Protein AF-A0A536TAF9-F1 (afdb_monomer_lite)

Sequence (70 aa):
MDPNIGKELYKIMDALVALRINLKCDPYIPGQTLVLSADKARDACEALEAASASIKQLAAALNGGNAPRH

Radius of gyration: 17.19 Å; chains: 1; bounding box: 43×20×48 Å

pLDDT: mean 72.01, std 9.85, range [39.88, 85.12]

Structure (mmCIF, N/CA/C/O backbone):
data_AF-A0A536TAF9-F1
#
_entry.id   AF-A0A536TAF9-F1
#
loop_
_atom_site.group_PDB
_atom_site.id
_atom_site.type_symbol
_atom_site.label_atom_id
_atom_site.label_alt_id
_atom_site.label_comp_id
_atom_site.label_asym_id
_atom_site.label_entity_id
_atom_site.label_seq_id
_atom_site.pdbx_PDB_ins_code
_atom_site.Cartn_x
_atom_site.Cartn_y
_atom_site.Cartn_z
_atom_site.occupancy
_atom_site.B_iso_or_equiv
_atom_site.auth_seq_id
_atom_site.auth_comp_id
_atom_site.auth_asym_id
_atom_site.auth_atom_id
_atom_site.pdbx_PDB_model_num
ATOM 1 N N . MET A 1 1 ? 14.673 9.571 -19.919 1.00 50.97 1 MET A N 1
ATOM 2 C CA . MET A 1 1 ? 14.375 8.704 -18.759 1.00 50.97 1 MET A CA 1
ATOM 3 C C . MET A 1 1 ? 13.922 7.368 -19.323 1.00 50.97 1 MET A C 1
ATOM 5 O O . MET A 1 1 ? 13.129 7.405 -20.257 1.00 50.97 1 MET A O 1
ATOM 9 N N . ASP A 1 2 ? 14.469 6.236 -18.871 1.00 55.22 2 ASP A N 1
ATOM 10 C CA . ASP A 1 2 ? 14.043 4.917 -19.365 1.00 55.22 2 ASP A CA 1
ATOM 11 C C . ASP A 1 2 ? 12.532 4.744 -19.093 1.00 55.22 2 ASP A C 1
ATOM 13 O O . ASP A 1 2 ? 12.107 4.928 -17.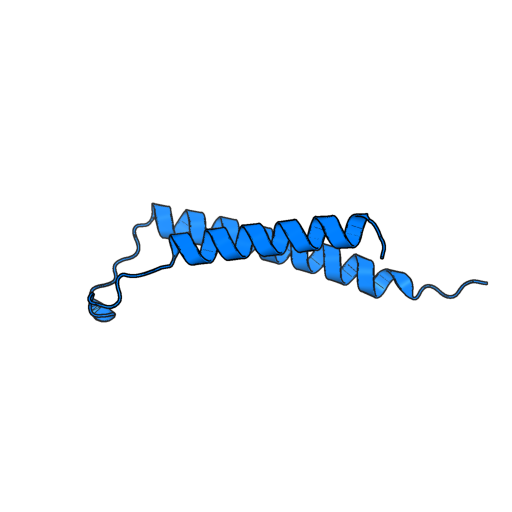946 1.00 55.22 2 ASP A O 1
ATOM 17 N N . PRO A 1 3 ? 11.701 4.458 -20.112 1.00 58.69 3 PRO A N 1
ATOM 18 C CA . PRO A 1 3 ? 10.254 4.339 -19.940 1.00 58.69 3 PRO A CA 1
ATOM 19 C C . PRO A 1 3 ? 9.849 3.249 -18.931 1.00 58.69 3 PRO A C 1
ATOM 21 O O . PRO A 1 3 ? 8.786 3.364 -18.317 1.00 58.69 3 PRO A O 1
ATOM 24 N N . ASN A 1 4 ? 10.699 2.244 -18.681 1.00 67.00 4 ASN A N 1
ATOM 25 C CA . ASN A 1 4 ? 10.450 1.230 -17.653 1.00 67.00 4 ASN A CA 1
ATOM 26 C C . ASN A 1 4 ? 10.648 1.767 -16.229 1.00 67.00 4 ASN A C 1
ATOM 28 O O . ASN A 1 4 ? 9.891 1.405 -15.332 1.00 67.00 4 ASN A O 1
ATOM 32 N N . ILE A 1 5 ? 11.598 2.684 -16.020 1.00 69.62 5 ILE A N 1
ATOM 33 C CA . ILE A 1 5 ? 11.850 3.296 -14.704 1.00 69.62 5 ILE A CA 1
ATOM 34 C C . ILE A 1 5 ? 10.650 4.138 -14.261 1.00 69.62 5 ILE A C 1
ATOM 36 O O . ILE A 1 5 ? 10.236 4.062 -13.106 1.00 69.62 5 ILE A O 1
ATOM 40 N N . GLY A 1 6 ? 10.057 4.905 -15.182 1.00 74.69 6 GLY A N 1
ATOM 41 C CA . GLY A 1 6 ? 8.868 5.707 -14.883 1.00 74.69 6 GLY A CA 1
ATOM 42 C C . GLY A 1 6 ? 7.689 4.844 -14.428 1.00 74.69 6 GLY A C 1
ATOM 43 O O . GLY A 1 6 ? 7.043 5.158 -13.432 1.00 74.69 6 GLY A O 1
ATOM 44 N N . LYS A 1 7 ? 7.447 3.719 -15.110 1.00 77.12 7 LYS A N 1
ATOM 45 C CA . LYS A 1 7 ? 6.356 2.791 -14.784 1.00 77.12 7 LYS A CA 1
ATOM 46 C C . LYS A 1 7 ? 6.526 2.136 -13.410 1.00 77.12 7 LYS A C 1
ATOM 48 O O . LYS A 1 7 ? 5.547 2.027 -12.677 1.00 77.12 7 LYS A O 1
ATOM 53 N N . GLU A 1 8 ? 7.742 1.726 -13.048 1.00 73.38 8 GLU A N 1
ATOM 54 C CA . GLU A 1 8 ? 8.011 1.157 -11.719 1.00 73.38 8 GLU A CA 1
ATOM 55 C C . GLU A 1 8 ? 7.885 2.200 -10.603 1.00 73.38 8 GLU A C 1
ATOM 57 O O . GLU A 1 8 ? 7.341 1.903 -9.541 1.00 73.38 8 GLU A O 1
ATOM 62 N N . LEU A 1 9 ? 8.290 3.448 -10.858 1.00 76.75 9 LEU A N 1
ATOM 63 C CA . LEU A 1 9 ? 8.117 4.537 -9.896 1.00 76.75 9 LEU A CA 1
ATOM 64 C C . LEU A 1 9 ? 6.633 4.795 -9.583 1.00 76.75 9 LEU A C 1
ATOM 66 O O . LEU A 1 9 ? 6.267 4.926 -8.416 1.00 76.75 9 LEU A O 1
ATOM 70 N N . TYR A 1 10 ? 5.775 4.813 -10.610 1.00 80.69 10 TYR A N 1
ATOM 71 C CA . TYR A 1 10 ? 4.329 4.978 -10.428 1.00 80.69 10 TYR A CA 1
ATOM 72 C C . TYR A 1 10 ? 3.714 3.839 -9.609 1.00 80.69 10 TYR A C 1
ATOM 74 O O . TYR A 1 10 ? 2.961 4.107 -8.679 1.00 80.69 10 TYR A O 1
ATOM 82 N N . LYS A 1 11 ? 4.099 2.583 -9.867 1.00 77.69 11 LYS A N 1
ATOM 83 C CA . LYS A 1 11 ? 3.630 1.437 -9.067 1.00 77.69 11 LYS A CA 1
ATOM 84 C C . LYS A 1 11 ? 4.015 1.555 -7.592 1.00 77.69 11 LYS A C 1
ATOM 86 O O . LYS A 1 11 ? 3.201 1.253 -6.723 1.00 77.69 11 LYS A O 1
ATOM 91 N N . ILE A 1 12 ? 5.240 2.003 -7.304 1.00 78.12 12 ILE A N 1
ATOM 92 C CA . ILE A 1 12 ? 5.698 2.234 -5.927 1.00 78.12 12 ILE A CA 1
ATOM 93 C C . ILE A 1 12 ? 4.845 3.323 -5.268 1.00 78.12 12 ILE A C 1
ATOM 95 O O . ILE A 1 12 ? 4.388 3.143 -4.141 1.00 78.12 12 ILE A O 1
ATOM 99 N N . MET A 1 13 ? 4.603 4.436 -5.964 1.00 78.44 13 MET A N 1
ATOM 100 C CA . MET A 1 13 ? 3.774 5.524 -5.443 1.00 78.44 13 MET A CA 1
ATOM 101 C C . MET A 1 13 ? 2.335 5.075 -5.163 1.00 78.44 13 MET A C 1
ATOM 103 O O . MET A 1 13 ? 1.821 5.367 -4.083 1.00 78.44 13 MET A O 1
ATOM 107 N N . ASP A 1 14 ? 1.715 4.325 -6.073 1.00 81.56 14 ASP A N 1
ATOM 108 C CA . ASP A 1 14 ? 0.350 3.815 -5.899 1.00 81.56 14 ASP A CA 1
ATOM 109 C C . ASP A 1 14 ? 0.249 2.862 -4.699 1.00 81.56 14 ASP A C 1
ATOM 111 O O . ASP A 1 14 ? -0.650 3.003 -3.865 1.00 81.56 14 ASP A O 1
ATOM 115 N N . ALA A 1 15 ? 1.212 1.946 -4.545 1.00 77.94 15 ALA A N 1
ATOM 116 C CA . ALA A 1 15 ? 1.267 1.032 -3.404 1.00 77.94 15 ALA A CA 1
ATOM 117 C C . ALA A 1 15 ? 1.428 1.782 -2.068 1.00 77.94 15 ALA A C 1
ATOM 119 O O . ALA A 1 15 ? 0.758 1.461 -1.085 1.00 77.94 15 ALA A O 1
ATOM 120 N N . LEU A 1 16 ? 2.268 2.823 -2.030 1.00 76.75 16 LEU A N 1
ATOM 121 C CA . LEU A 1 16 ? 2.459 3.658 -0.840 1.00 76.75 16 LEU A CA 1
ATOM 122 C C . LEU A 1 16 ? 1.208 4.479 -0.493 1.00 76.75 16 LEU A C 1
ATOM 124 O O . LEU A 1 16 ? 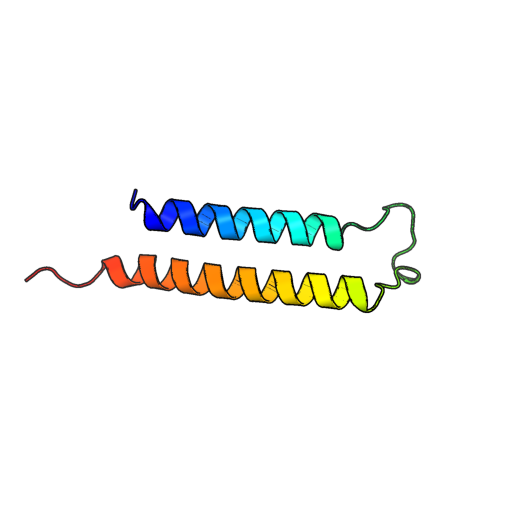0.895 4.656 0.687 1.00 76.75 16 LEU A O 1
ATOM 128 N N . VAL A 1 17 ? 0.470 4.964 -1.495 1.00 80.62 17 VAL A N 1
ATOM 129 C CA . VAL A 1 17 ? -0.808 5.661 -1.289 1.00 80.62 17 VAL A CA 1
ATOM 130 C C . VAL A 1 17 ? -1.863 4.706 -0.730 1.00 80.62 17 VAL A C 1
ATOM 132 O O . VAL A 1 17 ? -2.515 5.049 0.258 1.00 80.62 17 VAL A O 1
ATOM 135 N N . ALA A 1 18 ? -1.995 3.503 -1.295 1.00 76.94 18 ALA A N 1
ATOM 136 C CA . ALA A 1 18 ? -2.912 2.478 -0.797 1.00 76.94 18 ALA A CA 1
ATOM 137 C C . ALA A 1 18 ? -2.597 2.095 0.660 1.00 76.94 18 ALA A C 1
ATOM 139 O O . ALA A 1 18 ? -3.486 2.087 1.514 1.00 76.94 18 ALA A O 1
ATOM 140 N N . LEU A 1 19 ? -1.314 1.888 0.973 1.00 73.06 19 LEU A N 1
ATOM 141 C CA . LEU A 1 19 ? -0.848 1.602 2.328 1.00 73.06 19 LEU A CA 1
ATOM 142 C C . LEU A 1 19 ? -1.185 2.741 3.301 1.00 73.06 19 LEU A C 1
ATOM 144 O O . LEU A 1 19 ? -1.694 2.497 4.394 1.00 73.06 19 LEU A O 1
ATOM 148 N N . ARG A 1 20 ? -0.955 3.998 2.898 1.00 76.38 20 ARG A N 1
ATOM 149 C CA . ARG A 1 20 ? -1.295 5.176 3.710 1.00 76.38 20 ARG A CA 1
ATOM 150 C C . ARG A 1 20 ? -2.788 5.242 4.011 1.00 76.38 20 ARG A C 1
ATOM 152 O O . ARG A 1 20 ? -3.145 5.607 5.125 1.00 76.38 20 ARG A O 1
ATOM 159 N N . ILE A 1 21 ? -3.647 4.938 3.039 1.00 75.56 21 ILE A N 1
ATOM 160 C CA . ILE A 1 21 ? -5.103 4.945 3.226 1.00 75.56 21 ILE A CA 1
ATOM 161 C C . ILE A 1 21 ? -5.511 3.848 4.213 1.00 75.56 21 ILE A C 1
ATOM 163 O O . ILE A 1 21 ? -6.232 4.138 5.166 1.00 75.56 21 ILE A O 1
ATOM 167 N N . ASN A 1 22 ? -4.996 2.628 4.039 1.00 68.38 22 ASN A N 1
ATOM 168 C CA . ASN A 1 22 ? -5.321 1.489 4.902 1.00 68.38 22 ASN A CA 1
ATOM 169 C C . ASN A 1 22 ? -4.848 1.674 6.350 1.00 68.38 22 ASN A C 1
ATOM 171 O O . ASN A 1 22 ? -5.542 1.265 7.281 1.00 68.38 22 ASN A O 1
ATOM 175 N N . LEU A 1 23 ? -3.695 2.319 6.544 1.00 69.25 23 LEU A N 1
ATOM 176 C CA . LEU A 1 23 ? -3.105 2.568 7.862 1.00 69.25 23 LEU A CA 1
ATOM 177 C C . LEU A 1 23 ? -3.529 3.903 8.489 1.00 69.25 23 LEU A C 1
ATOM 179 O O . LEU A 1 23 ? -3.142 4.199 9.623 1.00 69.25 23 LEU A O 1
ATOM 183 N N . LYS A 1 24 ? -4.309 4.733 7.783 1.00 72.81 24 LYS A N 1
ATOM 184 C CA . LYS A 1 24 ? -4.758 6.017 8.323 1.00 72.81 24 LYS A CA 1
ATOM 185 C C . LYS A 1 24 ? -5.711 5.768 9.489 1.00 72.81 24 LYS A C 1
ATOM 187 O O . LYS A 1 24 ? -6.823 5.276 9.312 1.00 72.81 24 LYS A O 1
ATOM 192 N N . CYS A 1 25 ? -5.268 6.157 10.675 1.00 70.38 25 CYS A N 1
ATOM 193 C CA . CYS A 1 25 ? -6.075 6.127 11.883 1.00 70.38 25 CYS A CA 1
ATOM 194 C C . CYS A 1 25 ? -6.804 7.463 12.073 1.00 70.38 25 CYS A C 1
ATOM 196 O O . CYS A 1 25 ? -6.327 8.511 11.627 1.00 70.38 25 CYS A O 1
ATOM 198 N N . ASP A 1 26 ? -7.961 7.421 12.731 1.00 73.62 26 ASP A N 1
ATOM 199 C CA . ASP A 1 26 ? -8.640 8.630 13.189 1.00 73.62 26 ASP A CA 1
ATOM 200 C C . ASP A 1 26 ? -7.772 9.302 14.275 1.00 73.62 26 ASP A C 1
ATOM 202 O O . ASP A 1 26 ? -7.428 8.642 15.261 1.00 73.62 26 ASP A O 1
ATOM 206 N N . PRO A 1 27 ? -7.382 10.583 14.111 1.00 72.62 27 PRO A N 1
ATOM 207 C CA . PRO A 1 27 ? -6.510 11.277 15.059 1.00 72.62 27 PRO A CA 1
ATOM 208 C C . PRO A 1 27 ? -7.136 11.463 16.448 1.00 72.62 27 PRO A C 1
ATOM 210 O O . PRO A 1 27 ? -6.413 11.760 17.397 1.00 72.62 27 PRO A O 1
ATOM 213 N N . TYR A 1 28 ? -8.454 11.296 16.581 1.00 76.75 28 TYR A N 1
ATOM 214 C CA . TYR A 1 28 ? -9.170 11.399 17.849 1.00 76.75 28 TYR A CA 1
ATOM 215 C C . TYR A 1 28 ? -9.231 10.073 18.615 1.00 76.75 28 TYR A C 1
ATOM 217 O O . TYR A 1 28 ? -9.638 10.068 19.777 1.00 76.75 28 TYR A O 1
ATOM 225 N N . ILE A 1 29 ? -8.809 8.956 18.009 1.00 69.31 29 ILE A N 1
ATOM 226 C CA . ILE A 1 29 ? -8.760 7.659 18.685 1.00 69.31 29 ILE A CA 1
ATOM 227 C C . ILE A 1 29 ? -7.416 7.519 19.420 1.00 69.31 29 ILE A C 1
ATOM 229 O O . ILE A 1 29 ? -6.359 7.557 18.783 1.00 69.31 29 ILE A O 1
ATOM 233 N N . PRO A 1 30 ? -7.418 7.329 20.755 1.00 74.12 30 PRO A N 1
ATOM 234 C CA . PRO A 1 30 ? -6.197 7.116 21.522 1.00 74.12 30 PRO A CA 1
ATOM 235 C C . PRO A 1 30 ? -5.404 5.927 20.980 1.00 74.12 30 PRO A C 1
ATOM 237 O O . PRO A 1 30 ? -5.962 4.848 20.778 1.00 74.12 30 PRO A O 1
ATOM 240 N N . GLY A 1 31 ? -4.087 6.083 20.813 1.00 67.75 31 GLY A N 1
ATOM 241 C CA . GLY A 1 31 ? -3.241 5.057 20.188 1.00 67.75 31 GLY A CA 1
ATOM 242 C C . GLY A 1 31 ? -3.295 3.680 20.860 1.00 67.75 31 GLY A C 1
ATOM 243 O O . GLY A 1 31 ? -3.152 2.658 20.203 1.00 67.75 31 GLY A O 1
ATOM 244 N N . GLN A 1 32 ? -3.590 3.647 22.159 1.00 67.94 32 GLN A N 1
ATOM 245 C CA . GLN A 1 32 ? -3.744 2.427 22.960 1.00 67.94 32 GLN A CA 1
ATOM 246 C C . GLN A 1 32 ? -5.031 1.644 22.633 1.00 67.94 32 GLN A C 1
ATOM 248 O O . GLN A 1 32 ? -5.146 0.474 22.978 1.00 67.94 32 GLN A O 1
ATOM 253 N N . THR A 1 33 ? -5.994 2.290 21.970 1.00 65.06 33 THR A N 1
ATOM 254 C CA . THR A 1 33 ? -7.275 1.708 21.530 1.00 65.06 33 THR A CA 1
ATOM 255 C C . THR A 1 33 ? -7.313 1.422 20.027 1.00 65.06 33 THR A C 1
ATOM 257 O O . THR A 1 33 ? -8.308 0.900 19.525 1.00 65.06 33 THR A O 1
ATOM 260 N N . LEU A 1 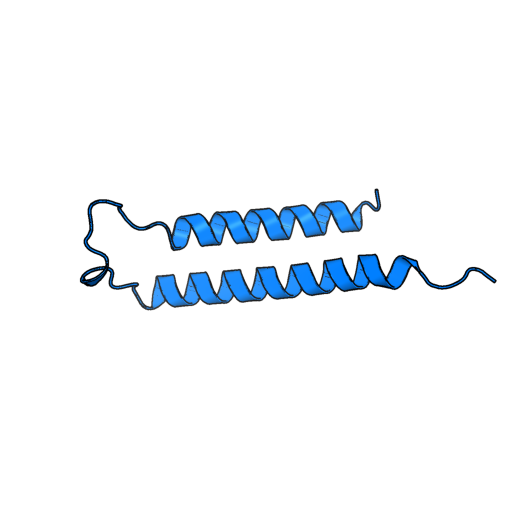34 ? -6.230 1.727 19.301 1.00 66.56 34 LEU A N 1
ATOM 261 C CA . LEU A 1 34 ? -6.092 1.402 17.883 1.00 66.56 34 LEU A CA 1
ATOM 262 C C . LEU A 1 34 ? -5.860 -0.101 17.717 1.00 66.56 34 LEU A C 1
ATOM 264 O O . LEU A 1 34 ? -4.731 -0.584 17.691 1.00 66.56 34 LEU A O 1
ATOM 268 N N . VAL A 1 35 ? -6.954 -0.845 17.588 1.00 70.62 35 VAL A N 1
ATOM 269 C CA . VAL A 1 35 ? -6.920 -2.247 17.177 1.00 70.62 35 VAL A CA 1
ATOM 270 C C . VAL A 1 35 ? -6.997 -2.292 15.653 1.00 70.62 35 VAL A C 1
ATOM 272 O O . VAL A 1 35 ? -8.028 -1.969 15.062 1.00 70.62 35 VAL A O 1
ATOM 275 N N . LEU A 1 36 ? -5.900 -2.685 15.002 1.00 69.12 36 LEU A N 1
ATOM 276 C CA . LEU A 1 36 ? -5.920 -3.002 13.577 1.00 69.12 36 LEU A CA 1
ATOM 277 C C . LEU A 1 36 ? -6.600 -4.364 13.396 1.00 69.12 36 LEU A C 1
ATOM 279 O O . LEU A 1 36 ? -6.139 -5.371 13.930 1.00 69.12 36 LEU A O 1
ATOM 283 N N . SER A 1 37 ? -7.697 -4.403 12.643 1.00 77.62 37 SER A N 1
ATOM 284 C CA . SER A 1 37 ? -8.334 -5.666 12.255 1.00 77.62 37 SER A CA 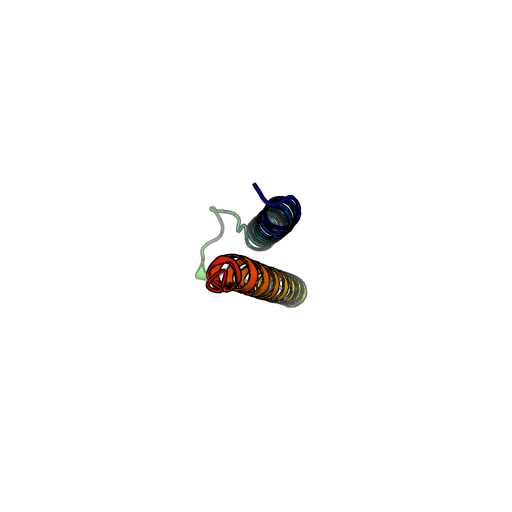1
ATOM 285 C C . SER A 1 37 ? -7.351 -6.546 11.479 1.00 77.62 37 SER A C 1
ATOM 287 O O . SER A 1 37 ? -6.586 -6.018 10.668 1.00 77.62 37 SER A O 1
ATOM 289 N N . ALA A 1 38 ? -7.43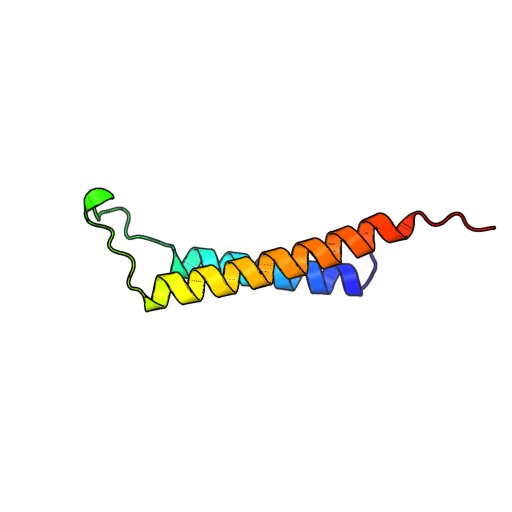3 -7.866 11.663 1.00 78.50 38 ALA A N 1
ATOM 290 C CA . ALA A 1 38 ? -6.572 -8.834 10.981 1.00 78.50 38 ALA A CA 1
ATOM 291 C C . ALA A 1 38 ? -6.565 -8.656 9.450 1.00 78.50 38 ALA A C 1
ATOM 293 O O . ALA A 1 38 ? -5.499 -8.707 8.844 1.00 78.50 38 ALA A O 1
ATOM 294 N N . ASP A 1 39 ? -7.720 -8.350 8.850 1.00 76.38 39 ASP A N 1
ATOM 295 C CA . ASP A 1 39 ? -7.845 -8.123 7.405 1.00 76.38 39 ASP A CA 1
ATOM 296 C C . ASP A 1 39 ? -7.036 -6.898 6.949 1.00 76.38 39 ASP A C 1
ATOM 298 O O . ASP A 1 39 ? -6.148 -7.015 6.112 1.00 76.38 39 ASP A O 1
ATOM 302 N N . LYS A 1 40 ? -7.228 -5.735 7.590 1.00 74.00 40 LYS A N 1
ATOM 303 C CA . LYS A 1 40 ? -6.428 -4.526 7.301 1.00 74.00 40 LYS A CA 1
ATOM 304 C C . LYS A 1 40 ? -4.931 -4.724 7.530 1.00 74.00 40 LYS A C 1
ATOM 306 O O . LYS A 1 40 ? -4.125 -4.139 6.809 1.00 74.00 40 LYS A O 1
ATOM 311 N N . ALA A 1 41 ? -4.552 -5.498 8.548 1.00 79.56 41 ALA A N 1
ATOM 312 C CA . ALA A 1 41 ? -3.148 -5.794 8.817 1.00 79.56 41 ALA A CA 1
ATOM 313 C C . ALA A 1 41 ? -2.544 -6.635 7.685 1.00 79.56 41 ALA A C 1
ATOM 315 O O . ALA A 1 41 ? -1.443 -6.344 7.224 1.00 79.56 41 ALA A O 1
ATOM 316 N N . ARG A 1 42 ? -3.295 -7.624 7.193 1.00 79.56 42 ARG A N 1
ATOM 317 C CA . ARG A 1 42 ? -2.907 -8.444 6.048 1.00 79.56 42 ARG A CA 1
ATOM 318 C C . ARG A 1 42 ? -2.780 -7.617 4.770 1.00 79.56 42 ARG A C 1
ATOM 320 O O . ARG A 1 42 ? -1.725 -7.663 4.146 1.00 79.56 42 ARG A O 1
ATOM 327 N N . ASP A 1 43 ? -3.784 -6.808 4.441 1.00 79.00 43 ASP A N 1
ATOM 328 C CA . ASP A 1 43 ? -3.764 -5.945 3.252 1.00 79.00 43 ASP A CA 1
ATOM 329 C C . ASP A 1 43 ? -2.580 -4.966 3.283 1.00 79.00 43 ASP A C 1
ATOM 331 O O . ASP A 1 43 ? -1.921 -4.719 2.271 1.00 79.00 43 ASP A O 1
ATOM 335 N N . ALA A 1 44 ? -2.273 -4.413 4.461 1.00 76.75 44 ALA A N 1
ATOM 336 C CA . ALA A 1 44 ? -1.115 -3.548 4.646 1.00 76.75 44 ALA A CA 1
ATOM 337 C C . ALA A 1 44 ? 0.210 -4.302 4.446 1.00 76.75 44 ALA A C 1
ATOM 339 O O . ALA A 1 44 ? 1.118 -3.778 3.799 1.00 76.75 44 ALA A O 1
ATOM 340 N N . CYS A 1 45 ? 0.328 -5.528 4.964 1.00 80.88 45 CYS A N 1
ATOM 341 C CA . CYS A 1 45 ? 1.502 -6.373 4.749 1.00 80.88 45 CYS A CA 1
ATOM 342 C C . CYS A 1 45 ? 1.696 -6.728 3.267 1.00 80.88 45 CYS A C 1
ATOM 344 O O . CYS A 1 45 ? 2.804 -6.574 2.757 1.00 80.88 45 CYS A O 1
ATOM 346 N N . GLU A 1 46 ? 0.638 -7.126 2.557 1.00 85.12 46 GLU A N 1
ATOM 347 C CA . GLU A 1 46 ? 0.703 -7.444 1.123 1.00 85.12 46 GLU A CA 1
ATOM 348 C C . GLU A 1 46 ? 1.121 -6.212 0.295 1.00 85.12 46 GLU A C 1
ATOM 350 O O . GLU A 1 46 ? 1.992 -6.299 -0.576 1.00 85.12 46 GLU A O 1
ATOM 355 N N . ALA A 1 47 ? 0.589 -5.028 0.623 1.00 79.81 47 ALA A N 1
ATOM 356 C CA . ALA A 1 47 ? 0.995 -3.773 -0.011 1.00 79.81 47 ALA A CA 1
ATOM 357 C C . ALA A 1 47 ? 2.471 -3.414 0.263 1.00 79.81 47 ALA A C 1
ATOM 359 O O . ALA A 1 47 ? 3.176 -2.950 -0.639 1.00 79.81 47 ALA A O 1
ATOM 360 N N . LEU A 1 48 ? 2.965 -3.655 1.484 1.00 78.12 48 LEU A N 1
ATOM 361 C CA . LEU A 1 48 ? 4.374 -3.469 1.857 1.00 78.12 48 LEU A CA 1
ATOM 362 C C . LEU A 1 48 ? 5.305 -4.412 1.085 1.00 78.12 48 LEU A C 1
ATOM 364 O O . LEU A 1 48 ? 6.355 -3.978 0.602 1.00 78.12 48 LEU A O 1
ATOM 368 N N . GLU A 1 49 ? 4.932 -5.682 0.935 1.00 84.56 49 GLU A N 1
ATOM 369 C CA . GLU A 1 49 ? 5.707 -6.652 0.157 1.00 84.56 49 GLU A CA 1
ATOM 370 C C . GLU A 1 49 ? 5.779 -6.268 -1.324 1.00 84.56 49 GLU A C 1
ATOM 372 O O . GLU A 1 49 ? 6.870 -6.257 -1.906 1.00 84.56 49 GLU A O 1
ATOM 377 N N . ALA A 1 50 ? 4.652 -5.867 -1.921 1.00 81.12 50 ALA A N 1
ATOM 378 C CA . ALA A 1 50 ? 4.600 -5.407 -3.307 1.00 81.12 50 ALA A CA 1
ATOM 379 C C . ALA A 1 50 ? 5.464 -4.152 -3.541 1.00 81.12 50 ALA A C 1
ATOM 381 O O . ALA A 1 50 ? 6.207 -4.069 -4.529 1.00 81.12 50 ALA A O 1
ATOM 382 N N . ALA A 1 51 ? 5.423 -3.192 -2.610 1.00 75.50 51 ALA A N 1
ATOM 383 C CA . ALA A 1 51 ? 6.265 -1.999 -2.660 1.00 75.50 51 ALA A CA 1
ATOM 384 C C . ALA A 1 51 ? 7.758 -2.357 -2.543 1.00 75.50 51 ALA A C 1
ATOM 386 O O . ALA A 1 51 ? 8.574 -1.878 -3.330 1.00 75.50 51 ALA A O 1
ATOM 387 N N . SER A 1 52 ? 8.118 -3.251 -1.616 1.00 79.50 52 SER A N 1
ATOM 388 C CA . SER A 1 52 ? 9.493 -3.738 -1.435 1.00 79.50 52 SER A CA 1
ATOM 389 C C . SER A 1 52 ? 10.032 -4.435 -2.689 1.00 79.50 52 SER A C 1
ATOM 391 O O . SER A 1 52 ? 11.158 -4.166 -3.118 1.00 79.50 52 SER A O 1
ATOM 393 N N . ALA A 1 53 ? 9.227 -5.289 -3.327 1.00 80.62 53 ALA A N 1
ATOM 394 C CA . ALA A 1 53 ? 9.596 -5.957 -4.572 1.00 80.62 53 ALA A CA 1
ATOM 395 C C . ALA A 1 53 ? 9.845 -4.955 -5.714 1.00 80.62 53 ALA A C 1
ATOM 397 O O . ALA A 1 53 ? 10.869 -5.040 -6.395 1.00 80.62 53 ALA A O 1
ATOM 398 N N . SER A 1 54 ? 8.962 -3.966 -5.869 1.00 76.25 54 SER A N 1
ATOM 399 C CA . SER A 1 54 ? 9.089 -2.922 -6.896 1.00 76.25 54 SER A CA 1
ATOM 400 C C . SER A 1 54 ? 10.334 -2.048 -6.676 1.00 76.25 54 SER A C 1
ATOM 402 O O . SER A 1 54 ? 11.076 -1.764 -7.615 1.00 76.25 54 SER A O 1
ATOM 404 N N . ILE A 1 55 ? 10.642 -1.687 -5.422 1.00 79.19 55 ILE A N 1
ATOM 405 C CA . ILE A 1 55 ? 11.867 -0.945 -5.072 1.00 79.19 55 ILE A CA 1
ATOM 406 C C . ILE A 1 55 ? 13.122 -1.752 -5.426 1.00 79.19 55 ILE A C 1
ATOM 408 O O . ILE A 1 55 ? 14.070 -1.194 -5.979 1.00 79.19 55 ILE A O 1
ATOM 412 N N . LYS A 1 56 ? 13.144 -3.064 -5.153 1.00 79.44 56 LYS A N 1
ATOM 413 C CA . LYS A 1 56 ? 14.276 -3.935 -5.519 1.00 79.44 56 LYS A CA 1
ATOM 414 C C . LYS A 1 56 ? 14.481 -3.996 -7.034 1.00 79.44 56 LYS A C 1
ATOM 416 O O . LYS A 1 56 ? 15.622 -3.932 -7.487 1.00 79.44 56 LYS A O 1
ATOM 421 N N . GLN A 1 57 ? 13.401 -4.083 -7.811 1.00 76.94 57 GLN A N 1
ATOM 422 C CA . GLN A 1 57 ? 13.464 -4.058 -9.277 1.00 76.94 57 GLN A CA 1
ATOM 423 C C . GLN A 1 57 ? 14.009 -2.725 -9.797 1.00 76.94 57 GLN A C 1
ATOM 425 O O . GLN A 1 57 ? 14.901 -2.713 -10.645 1.00 76.94 57 GLN A O 1
ATOM 430 N N . LEU A 1 58 ? 13.542 -1.607 -9.238 1.00 75.88 58 LEU A N 1
ATOM 431 C CA . LEU A 1 58 ? 14.049 -0.280 -9.572 1.00 75.88 58 LEU A CA 1
ATOM 432 C C . LEU A 1 58 ? 15.539 -0.133 -9.225 1.00 75.88 58 LEU A C 1
ATOM 434 O O . LEU A 1 58 ? 16.321 0.329 -10.052 1.00 75.88 58 LEU A O 1
ATOM 438 N N . ALA A 1 59 ? 15.955 -0.563 -8.032 1.00 75.38 59 ALA A N 1
ATOM 439 C CA . ALA A 1 59 ? 17.355 -0.526 -7.614 1.00 75.38 59 ALA A CA 1
ATOM 440 C C . ALA A 1 59 ? 18.250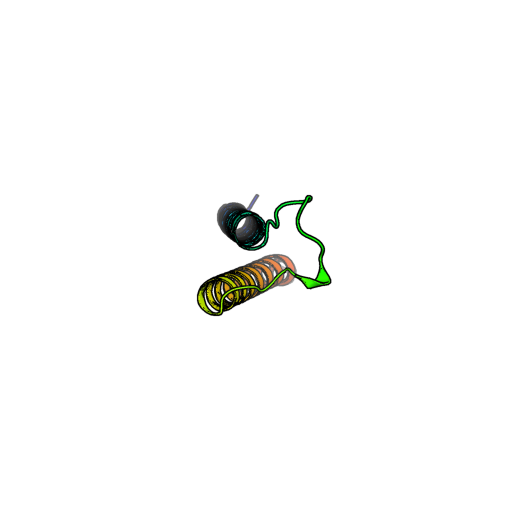 -1.382 -8.526 1.00 75.38 59 ALA A C 1
ATOM 442 O O . ALA A 1 59 ? 19.348 -0.960 -8.884 1.00 75.38 59 ALA A O 1
ATOM 443 N N . ALA A 1 60 ? 17.775 -2.557 -8.951 1.00 77.50 60 ALA A N 1
ATOM 444 C CA . ALA A 1 60 ? 18.483 -3.397 -9.913 1.00 77.50 60 ALA A CA 1
ATOM 445 C C . ALA A 1 60 ? 18.621 -2.714 -11.286 1.00 77.50 60 ALA A C 1
ATOM 447 O O . ALA A 1 60 ? 19.706 -2.733 -11.863 1.00 77.50 60 ALA A O 1
ATOM 448 N N . ALA A 1 61 ? 17.565 -2.061 -11.781 1.00 74.25 61 ALA A N 1
ATOM 449 C CA . ALA A 1 61 ? 17.604 -1.313 -13.039 1.00 74.25 61 ALA A CA 1
ATOM 450 C C . ALA A 1 61 ? 18.572 -0.116 -12.982 1.00 74.25 61 ALA A C 1
ATOM 452 O O . ALA A 1 61 ? 19.300 0.138 -13.940 1.00 74.25 61 ALA A O 1
ATOM 453 N N . LEU A 1 62 ? 18.626 0.591 -11.848 1.00 74.25 62 LEU A N 1
ATOM 454 C CA . LEU A 1 62 ? 19.541 1.717 -11.635 1.00 74.25 62 LEU A CA 1
ATOM 455 C C . LEU A 1 62 ? 21.005 1.264 -11.490 1.00 74.25 62 LEU A C 1
ATOM 457 O O . LEU A 1 62 ? 21.895 1.903 -12.045 1.00 74.25 62 LEU A O 1
ATOM 461 N N . ASN A 1 63 ? 21.261 0.144 -10.805 1.00 71.88 63 ASN A N 1
ATOM 462 C CA . ASN A 1 63 ? 22.612 -0.409 -10.631 1.00 71.88 63 ASN A CA 1
ATOM 463 C C . ASN A 1 63 ? 23.140 -1.134 -11.886 1.00 71.88 63 ASN A C 1
ATOM 465 O O . ASN A 1 63 ? 24.349 -1.186 -12.103 1.00 71.88 63 ASN A O 1
ATOM 469 N N . GLY A 1 64 ? 22.254 -1.669 -12.734 1.00 55.97 64 GLY A N 1
ATOM 470 C CA . GLY A 1 64 ? 22.604 -2.328 -14.000 1.00 55.97 64 GLY A CA 1
ATOM 471 C C . GLY A 1 64 ? 23.012 -1.377 -15.133 1.00 55.97 64 GLY A C 1
ATOM 472 O O . GLY A 1 64 ? 23.543 -1.827 -16.146 1.00 55.97 64 GLY A O 1
ATOM 473 N N . GLY A 1 65 ? 22.821 -0.063 -14.968 1.00 52.19 65 GLY A N 1
ATOM 474 C CA . GLY A 1 65 ? 23.211 0.961 -15.946 1.00 52.19 65 GLY A CA 1
ATOM 475 C C . GLY A 1 65 ? 24.716 1.253 -16.029 1.00 52.19 65 GLY A C 1
ATOM 476 O O . GLY A 1 65 ? 25.118 2.073 -16.851 1.00 52.19 65 GLY A O 1
ATOM 477 N N . ASN A 1 66 ? 25.543 0.597 -15.206 1.00 48.03 66 ASN A N 1
ATOM 478 C CA . ASN A 1 66 ? 26.987 0.841 -15.106 1.00 48.03 66 ASN A CA 1
ATOM 479 C C . ASN A 1 66 ? 27.854 -0.325 -15.631 1.00 48.03 66 ASN A C 1
ATOM 481 O O . ASN A 1 66 ? 28.981 -0.515 -15.177 1.00 48.03 66 ASN A O 1
ATOM 485 N N . ALA A 1 67 ? 27.343 -1.130 -16.569 1.00 48.38 67 ALA A N 1
ATOM 486 C CA . ALA A 1 67 ? 28.182 -2.080 -17.301 1.00 48.38 67 ALA A CA 1
ATOM 487 C C . ALA A 1 67 ? 29.100 -1.302 -18.272 1.00 48.38 67 ALA A C 1
ATOM 489 O O . ALA A 1 67 ? 28.591 -0.500 -19.063 1.00 48.38 67 ALA A O 1
ATOM 490 N N . PRO A 1 68 ? 30.435 -1.491 -18.227 1.00 46.28 68 PRO A N 1
ATOM 491 C CA . PRO A 1 68 ? 31.352 -0.747 -19.076 1.00 46.28 68 PRO A CA 1
ATOM 492 C C . PRO A 1 68 ? 31.091 -1.121 -20.535 1.00 46.28 68 PRO A C 1
ATOM 494 O O . PRO A 1 68 ? 31.114 -2.295 -20.908 1.00 46.28 68 PRO A O 1
ATOM 497 N N . ARG A 1 69 ? 30.810 -0.111 -21.362 1.00 50.94 69 ARG A N 1
ATOM 498 C CA . ARG A 1 69 ? 30.824 -0.266 -22.816 1.00 50.94 69 ARG A CA 1
ATOM 499 C C . ARG A 1 69 ? 32.277 -0.501 -23.236 1.00 50.94 69 ARG A C 1
ATOM 501 O O . ARG A 1 69 ? 33.116 0.362 -22.987 1.00 50.94 69 ARG A O 1
ATOM 508 N N . HIS A 1 70 ? 32.536 -1.687 -23.782 1.00 39.88 70 HIS A N 1
ATOM 509 C CA . HIS A 1 70 ? 33.760 -2.022 -24.509 1.00 39.88 70 HIS A CA 1
ATOM 510 C C . HIS A 1 70 ? 33.902 -1.168 -25.770 1.00 39.88 70 HIS A C 1
ATOM 512 O O . HIS A 1 70 ? 32.851 -0.847 -26.376 1.00 39.88 70 HIS A O 1
#

Secondary structure (DSSP, 8-state):
--HHHHHHHHHHHHHHHHHHHHH---TTS-GGG----HHHHHHHHHHHHHHHHHHHHHHHHHHGGG----

Foldseek 3Di:
DPPVLVVLVVLLVVLVVVLCVLPDDDPPDPPVRDDRPPVSVVSNVVSVVSNVVSVVVSVCVVVVVPDDDD